Protein AF-A0AAJ7J1Z6-F1 (afdb_monomer_lite)

Foldseek 3Di:
DDDDDDDDDDDAADEQPDDFAPWDWADPDPVDIDIDTDDDDRPDPSYDDDPDDWDWDDDPPDDSVPTDID

Organism: NCBI:txid156304

InterPro domains:
  IPR013783 Immunoglobulin-like fold [G3DSA:2.60.40.10] (5-70)
  IPR036116 Fibronectin type III superfamily [SSF49265] (4-65)

Sequence (70 aa):
GPESERYLERTYKKAPQKPPFSVNVFEVNPSTIRVTWRYVQPSLEEEESLIGYRIRVWELDQDMSTANDT

pLDDT: mean 82.15, std 8.15, range [59.12, 95.5]

Secondary structure (DSSP, 8-state):
-PPPPP----PPPBPP-SPPEEEEEEEEETTEEEEEEE----SSTTBPPP-----EE--TTS-GGGPEE-

Structure (mmCIF, N/CA/C/O backbone):
data_AF-A0AAJ7J1Z6-F1
#
_entry.id   AF-A0AAJ7J1Z6-F1
#
loop_
_atom_site.group_PDB
_atom_site.id
_atom_site.type_symbol
_atom_site.label_atom_id
_atom_site.label_alt_id
_atom_site.label_comp_id
_atom_site.label_asym_id
_atom_site.label_entity_id
_atom_site.label_seq_id
_atom_site.pdbx_PDB_ins_code
_atom_site.Cartn_x
_atom_site.Cartn_y
_atom_site.Cartn_z
_atom_site.occupancy
_atom_site.B_iso_or_equiv
_atom_site.auth_seq_id
_atom_site.auth_comp_id
_atom_site.auth_asym_id
_atom_site.auth_atom_id
_atom_site.pdbx_PDB_model_num
ATOM 1 N N . GLY A 1 1 ? 36.759 0.372 -40.310 1.00 73.56 1 GLY A N 1
ATOM 2 C CA . GLY A 1 1 ? 35.802 -0.738 -40.498 1.00 73.56 1 GLY A CA 1
ATOM 3 C C . GLY A 1 1 ? 34.453 -0.169 -40.899 1.00 73.56 1 GLY A C 1
ATOM 4 O O . GLY A 1 1 ? 34.297 1.038 -40.744 1.00 73.56 1 GLY A O 1
ATOM 5 N N . PRO A 1 2 ? 33.528 -0.977 -41.444 1.00 83.81 2 PRO A N 1
ATOM 6 C CA . PRO A 1 2 ? 32.199 -0.509 -41.839 1.00 83.81 2 PRO A CA 1
ATOM 7 C C . PRO A 1 2 ? 31.332 -0.157 -40.622 1.00 83.81 2 PRO A C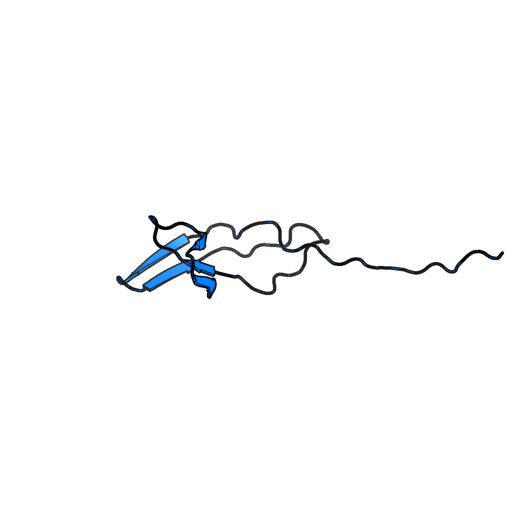 1
ATOM 9 O O . PRO A 1 2 ? 31.576 -0.648 -39.520 1.00 83.81 2 PRO A O 1
ATOM 12 N N . GLU A 1 3 ? 30.347 0.716 -40.830 1.00 79.94 3 GLU A N 1
ATOM 13 C CA . GLU A 1 3 ? 29.381 1.116 -39.801 1.00 79.94 3 GLU A CA 1
ATOM 14 C C . GLU A 1 3 ? 28.431 -0.046 -39.466 1.00 79.94 3 GLU A C 1
ATOM 16 O O . GLU A 1 3 ? 28.077 -0.845 -40.334 1.00 79.94 3 GLU A O 1
ATOM 21 N N . SER A 1 4 ? 28.041 -0.153 -38.196 1.00 83.69 4 SER A N 1
ATOM 22 C CA . SER A 1 4 ? 27.092 -1.158 -37.715 1.00 83.69 4 SER A CA 1
ATOM 23 C C . SER A 1 4 ? 25.667 -0.895 -38.206 1.00 83.69 4 SER A C 1
ATOM 25 O O . SER A 1 4 ? 25.241 0.252 -38.339 1.00 83.69 4 SER A O 1
ATOM 27 N N . GLU A 1 5 ? 24.903 -1.968 -38.390 1.00 85.38 5 GLU A N 1
ATOM 28 C CA . GLU A 1 5 ? 23.479 -1.910 -38.720 1.00 85.38 5 GLU A CA 1
ATOM 29 C C . GLU A 1 5 ? 22.662 -1.320 -37.555 1.00 85.38 5 GLU A C 1
ATOM 31 O O . GLU A 1 5 ? 22.979 -1.535 -36.383 1.00 85.38 5 GLU A O 1
ATOM 36 N N . ARG A 1 6 ? 21.610 -0.550 -37.860 1.00 82.75 6 ARG A N 1
ATOM 37 C CA . ARG A 1 6 ? 20.754 0.047 -36.823 1.00 82.75 6 ARG A CA 1
ATOM 38 C C . ARG A 1 6 ? 19.735 -0.973 -36.325 1.00 82.75 6 ARG A C 1
ATOM 40 O O . ARG A 1 6 ? 19.039 -1.584 -37.130 1.00 82.75 6 ARG A O 1
ATOM 47 N N . TYR A 1 7 ? 19.590 -1.079 -35.006 1.00 80.69 7 TYR A N 1
ATOM 48 C CA . TYR A 1 7 ? 18.622 -1.962 -34.361 1.00 80.69 7 TYR A CA 1
ATOM 49 C C . TYR A 1 7 ? 17.709 -1.176 -33.408 1.00 80.69 7 TYR A C 1
ATOM 51 O O . TYR A 1 7 ? 18.149 -0.225 -32.761 1.00 80.69 7 TYR A O 1
ATOM 59 N N . LEU A 1 8 ? 16.426 -1.549 -33.344 1.00 80.69 8 LEU A N 1
ATOM 60 C CA . LEU A 1 8 ? 15.458 -0.969 -32.409 1.00 80.69 8 LEU A CA 1
ATOM 61 C C . LEU A 1 8 ? 15.445 -1.792 -31.117 1.00 80.69 8 LEU A C 1
ATOM 63 O O . LEU A 1 8 ? 14.956 -2.920 -31.100 1.00 80.69 8 LEU A O 1
ATOM 67 N N . GLU A 1 9 ? 15.950 -1.213 -30.031 1.00 76.50 9 GLU A N 1
ATOM 68 C CA . GLU A 1 9 ? 15.884 -1.789 -28.684 1.00 76.50 9 GLU A CA 1
ATOM 69 C C . GLU A 1 9 ? 14.789 -1.122 -27.846 1.00 76.50 9 GLU A C 1
ATOM 71 O O . GLU A 1 9 ? 14.580 0.090 -27.906 1.00 76.50 9 GLU A O 1
ATOM 76 N N . ARG A 1 10 ? 14.090 -1.926 -27.037 1.00 73.56 10 ARG A N 1
ATOM 77 C CA . ARG A 1 10 ? 13.084 -1.464 -26.076 1.00 73.56 10 ARG A CA 1
ATOM 78 C C . ARG A 1 10 ? 13.538 -1.829 -24.667 1.00 73.56 10 ARG A C 1
ATOM 80 O O . ARG A 1 10 ? 13.881 -2.979 -24.409 1.00 73.56 10 ARG A O 1
ATOM 87 N N . THR A 1 11 ? 13.522 -0.861 -23.761 1.00 77.38 11 THR A N 1
ATOM 88 C CA . THR A 1 11 ? 13.841 -1.062 -22.343 1.00 77.38 11 THR A CA 1
ATOM 89 C C . THR A 1 11 ? 12.608 -1.509 -21.551 1.00 77.38 11 THR A C 1
ATOM 91 O O . THR A 1 11 ? 11.471 -1.387 -22.018 1.00 77.38 11 THR A O 1
ATOM 94 N N . TYR A 1 12 ? 12.824 -2.043 -20.344 1.00 77.50 12 TYR A N 1
ATOM 95 C CA . TYR A 1 12 ? 11.731 -2.384 -19.433 1.00 77.50 12 TYR A CA 1
ATOM 96 C C . TYR A 1 12 ? 10.946 -1.141 -19.014 1.00 77.50 12 TYR A C 1
ATOM 98 O O . TYR A 1 12 ? 11.516 -0.073 -18.775 1.00 77.50 12 TYR A O 1
ATOM 106 N N . LYS A 1 13 ? 9.631 -1.306 -18.884 1.00 80.62 13 LYS A N 1
ATOM 107 C CA . LYS A 1 13 ? 8.749 -0.287 -18.327 1.00 80.62 13 LYS A CA 1
ATOM 108 C C . LYS A 1 13 ? 8.920 -0.190 -16.809 1.00 80.62 13 LYS A C 1
ATOM 110 O O . LYS A 1 13 ? 9.313 -1.141 -16.133 1.00 80.62 13 LYS A O 1
ATOM 115 N N . LYS A 1 14 ? 8.623 0.984 -16.266 1.00 79.50 14 LYS A N 1
ATOM 116 C CA . LYS A 1 14 ? 8.635 1.263 -14.829 1.00 79.50 14 LYS A CA 1
ATOM 117 C C . LYS A 1 14 ? 7.422 0.618 -14.159 1.00 79.50 14 LYS A C 1
ATOM 119 O O . LYS A 1 14 ? 6.345 0.534 -14.744 1.00 79.50 14 LYS A O 1
ATOM 124 N N . ALA A 1 15 ? 7.578 0.222 -12.898 1.00 76.69 15 ALA A N 1
ATOM 125 C CA . ALA A 1 15 ? 6.439 -0.161 -12.070 1.00 76.69 15 ALA A CA 1
ATOM 126 C C . ALA A 1 15 ? 5.476 1.032 -11.886 1.00 76.69 15 ALA A C 1
ATOM 128 O O . ALA A 1 15 ? 5.941 2.179 -11.920 1.00 76.69 15 ALA A O 1
ATOM 129 N N . PRO A 1 16 ? 4.173 0.794 -11.639 1.00 76.50 16 PRO A N 1
ATOM 130 C CA . PRO A 1 16 ? 3.234 1.857 -11.297 1.00 76.50 16 PRO A CA 1
ATOM 131 C C . PRO A 1 16 ? 3.753 2.668 -10.107 1.00 76.50 16 PRO A C 1
ATOM 133 O O . PRO A 1 16 ? 4.050 2.114 -9.050 1.00 76.50 16 PRO A O 1
ATOM 136 N N . GLN A 1 17 ? 3.898 3.979 -10.288 1.00 76.94 17 GLN A N 1
ATOM 137 C CA . GLN A 1 17 ? 4.504 4.851 -9.273 1.00 76.94 17 GLN A CA 1
ATOM 138 C C . GLN A 1 17 ? 3.472 5.467 -8.325 1.00 76.94 17 GLN A C 1
ATOM 140 O O . GLN A 1 17 ? 3.814 5.908 -7.230 1.00 76.94 17 GLN A O 1
ATOM 145 N N . LYS A 1 18 ? 2.205 5.535 -8.743 1.00 80.19 18 LYS A N 1
ATOM 146 C CA . LYS A 1 18 ? 1.148 6.210 -7.984 1.00 80.19 18 LYS A CA 1
ATOM 147 C C . LYS A 1 18 ? 0.330 5.208 -7.168 1.00 80.19 18 LYS A C 1
ATOM 149 O O . LYS A 1 18 ? -0.040 4.161 -7.701 1.00 80.19 18 LYS A O 1
ATOM 154 N N . PRO A 1 19 ? 0.001 5.532 -5.905 1.00 80.06 19 PRO A N 1
ATOM 155 C CA . PRO A 1 19 ? -0.903 4.712 -5.115 1.00 80.06 19 PRO A CA 1
ATOM 156 C C . PRO A 1 19 ? -2.342 4.775 -5.666 1.00 80.06 19 PRO A C 1
ATOM 158 O O . PRO A 1 19 ? -2.688 5.703 -6.406 1.00 80.06 19 PRO A O 1
ATOM 161 N N . PRO A 1 20 ? -3.206 3.817 -5.286 1.00 84.75 20 PRO A N 1
ATOM 162 C CA . PRO A 1 20 ? -4.640 3.89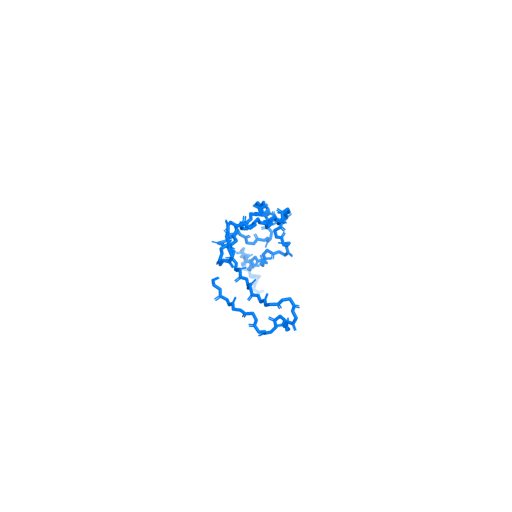4 -5.543 1.00 84.75 20 PRO A CA 1
ATOM 163 C C . PRO A 1 20 ? -5.273 5.166 -4.979 1.00 84.75 20 PRO A C 1
ATOM 165 O O . PRO A 1 20 ? -5.019 5.567 -3.844 1.00 84.75 20 PRO A O 1
ATOM 168 N N . PHE A 1 21 ? -6.131 5.793 -5.786 1.00 85.31 21 PHE A N 1
ATOM 169 C CA . PHE A 1 21 ? -6.901 6.963 -5.377 1.00 85.31 21 PHE A CA 1
ATOM 170 C C . PHE A 1 21 ? -8.186 6.552 -4.656 1.00 85.31 21 PHE A C 1
ATOM 172 O O . PHE A 1 21 ? -8.760 5.494 -4.925 1.00 85.31 21 PHE A O 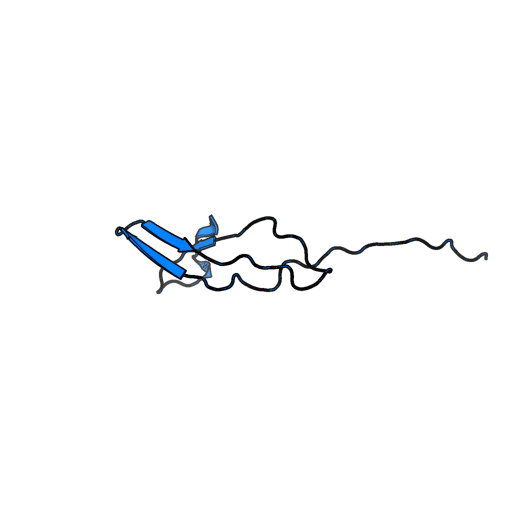1
ATOM 179 N N . SER A 1 22 ? -8.676 7.439 -3.785 1.00 90.56 22 SER A N 1
ATOM 180 C CA . SER A 1 22 ? -9.967 7.288 -3.099 1.00 90.56 22 SER A CA 1
ATOM 181 C C . SER A 1 22 ? -10.105 5.954 -2.352 1.00 90.56 22 SER A C 1
ATOM 183 O O . SER A 1 22 ? -11.112 5.260 -2.505 1.00 90.56 22 SER A O 1
ATOM 185 N N . VAL A 1 23 ? -9.092 5.586 -1.561 1.00 91.12 23 VAL A N 1
ATOM 186 C CA . VAL A 1 23 ? -9.177 4.432 -0.657 1.00 91.12 23 VAL A CA 1
ATOM 187 C C . VAL A 1 23 ? -10.214 4.738 0.424 1.00 91.12 23 VAL A C 1
ATOM 189 O O . VAL A 1 23 ? -10.063 5.691 1.180 1.00 91.12 23 VAL A O 1
ATOM 192 N N . ASN A 1 24 ? -11.279 3.942 0.473 1.00 94.00 24 ASN A N 1
ATOM 193 C CA . ASN A 1 24 ? -12.333 4.019 1.480 1.00 94.00 24 ASN A CA 1
ATOM 194 C C . ASN A 1 24 ? -12.436 2.680 2.206 1.00 94.00 24 ASN A C 1
ATOM 196 O O . ASN A 1 24 ? -12.418 1.624 1.566 1.00 94.00 24 ASN A O 1
ATOM 200 N N . VAL A 1 25 ? -12.580 2.739 3.528 1.00 92.81 25 VAL A N 1
ATOM 201 C CA . VAL A 1 25 ? -12.697 1.574 4.407 1.00 92.81 25 VAL A CA 1
ATOM 202 C C . VAL A 1 25 ? -14.058 1.616 5.086 1.00 92.81 25 VAL A C 1
ATOM 204 O O . VAL A 1 25 ? -14.447 2.645 5.633 1.00 92.81 25 VAL A O 1
ATOM 207 N N . PHE A 1 26 ? -14.780 0.501 5.040 1.00 95.50 26 PHE A N 1
ATOM 208 C CA . PHE A 1 26 ? -16.088 0.345 5.666 1.00 95.50 26 PHE A CA 1
ATOM 209 C C . PHE A 1 26 ? -16.070 -0.855 6.609 1.00 95.50 26 PHE A C 1
ATOM 211 O O . PHE A 1 26 ? -15.649 -1.943 6.213 1.00 95.50 26 PHE A O 1
ATOM 218 N N . GLU A 1 27 ? -16.566 -0.673 7.830 1.00 94.75 27 GLU A N 1
ATOM 219 C CA . GLU A 1 27 ? -16.841 -1.786 8.736 1.00 94.75 27 GLU A CA 1
ATOM 220 C C . GLU A 1 27 ? -18.021 -2.602 8.192 1.00 94.75 27 GLU A C 1
ATOM 222 O O . GLU A 1 27 ? -19.048 -2.044 7.800 1.00 94.75 27 GLU A O 1
ATOM 227 N N . VAL A 1 28 ? -17.866 -3.926 8.140 1.00 95.44 28 VAL A N 1
ATOM 228 C CA . VAL A 1 28 ? -18.969 -4.850 7.836 1.00 95.44 28 VAL A CA 1
ATOM 229 C C . VAL A 1 28 ? -19.424 -5.549 9.115 1.00 95.44 28 VAL A C 1
ATOM 231 O O . VAL A 1 28 ? -20.623 -5.681 9.348 1.00 95.44 28 VAL A O 1
ATOM 234 N N . ASN A 1 29 ? -18.470 -6.006 9.929 1.00 94.94 29 ASN A N 1
ATOM 235 C CA . ASN A 1 29 ? -18.660 -6.585 11.261 1.00 94.94 29 ASN A CA 1
ATOM 236 C C . ASN A 1 29 ? -17.303 -6.590 12.013 1.00 94.94 29 ASN A C 1
ATOM 238 O O . ASN A 1 29 ? -16.285 -6.269 11.393 1.00 94.94 29 ASN A O 1
ATOM 242 N N . PRO A 1 30 ? -17.238 -7.012 13.294 1.00 92.88 30 PRO A N 1
ATOM 243 C CA . PRO A 1 30 ? -16.005 -6.936 14.087 1.00 92.88 30 PRO A CA 1
ATOM 244 C C . PRO A 1 30 ? -14.780 -7.687 13.538 1.00 92.88 30 PRO A C 1
ATOM 246 O O . PRO A 1 30 ? -13.672 -7.420 13.987 1.00 92.88 30 PRO A O 1
ATOM 249 N N . SER A 1 31 ? -14.942 -8.627 12.600 1.00 92.50 31 SER A N 1
ATOM 250 C CA . SER A 1 31 ? -13.830 -9.363 11.975 1.00 92.50 31 SER A CA 1
ATOM 251 C C . SER A 1 31 ? -13.701 -9.127 10.469 1.00 92.50 31 SER A C 1
ATOM 253 O O . SER A 1 31 ? -12.850 -9.734 9.822 1.00 92.50 31 SER A O 1
ATOM 255 N N . THR A 1 32 ? -14.548 -8.275 9.884 1.00 92.69 32 THR A N 1
ATOM 256 C CA . THR A 1 32 ? -14.618 -8.076 8.435 1.00 92.69 32 THR A CA 1
ATOM 257 C C . THR A 1 32 ? -14.737 -6.600 8.097 1.00 92.69 32 THR A C 1
ATOM 259 O O . THR A 1 32 ? -15.685 -5.918 8.492 1.00 92.69 32 THR A O 1
ATOM 262 N N . ILE A 1 33 ? -13.818 -6.135 7.258 1.00 94.25 33 ILE A N 1
ATOM 263 C CA . ILE A 1 33 ? -13.877 -4.812 6.644 1.00 94.25 33 ILE A CA 1
ATOM 264 C C . ILE A 1 33 ? -14.013 -4.943 5.130 1.00 94.25 33 ILE A C 1
ATOM 266 O O . ILE A 1 33 ? -13.531 -5.897 4.519 1.00 94.25 33 ILE A O 1
ATOM 270 N N . ARG A 1 34 ? -14.653 -3.956 4.508 1.00 94.69 34 ARG A N 1
ATOM 271 C CA . ARG A 1 34 ? -14.704 -3.803 3.056 1.00 94.69 34 ARG A CA 1
ATOM 272 C C . ARG A 1 34 ? -13.875 -2.594 2.657 1.00 94.69 34 ARG A C 1
ATOM 274 O O . ARG A 1 34 ? -14.215 -1.467 3.009 1.00 94.69 34 ARG A O 1
ATOM 281 N N . VAL A 1 35 ? -12.827 -2.833 1.876 1.00 93.62 35 VAL A N 1
ATOM 282 C CA . VAL A 1 35 ? -11.954 -1.783 1.342 1.00 93.62 35 VAL A CA 1
ATOM 283 C C . VAL A 1 35 ? -12.259 -1.587 -0.139 1.00 93.62 35 VAL A C 1
ATOM 285 O O . VAL A 1 35 ? -12.347 -2.550 -0.896 1.00 93.62 35 VAL A O 1
ATOM 288 N N . THR A 1 36 ? -12.441 -0.338 -0.556 1.00 93.75 36 THR A N 1
ATOM 289 C CA . THR A 1 36 ? -12.683 0.027 -1.960 1.00 93.75 36 THR A CA 1
ATOM 290 C C . THR A 1 36 ? -11.728 1.129 -2.384 1.00 93.75 36 THR A C 1
ATOM 292 O O . THR A 1 36 ? -11.456 2.035 -1.599 1.00 93.75 36 THR A O 1
ATOM 295 N N . TRP A 1 37 ? -11.249 1.084 -3.622 1.00 91.88 37 TRP A N 1
ATOM 296 C CA . TRP A 1 37 ? -10.381 2.1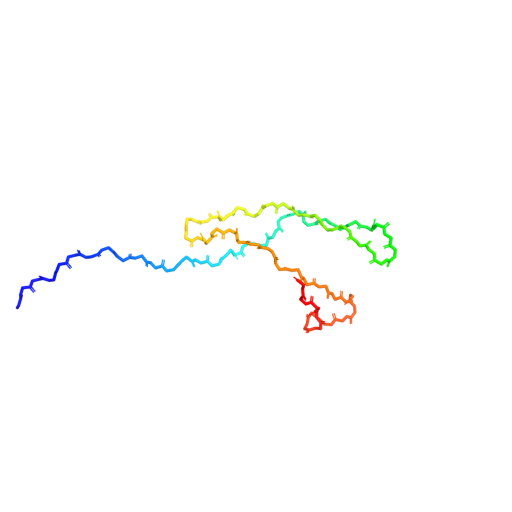06 -4.206 1.00 91.88 37 TRP A CA 1
ATOM 297 C C . TRP A 1 37 ? -10.706 2.304 -5.685 1.00 91.88 37 TRP A C 1
ATOM 299 O O . TRP A 1 37 ? -11.385 1.481 -6.303 1.00 91.88 37 TRP A O 1
ATOM 309 N N . ARG A 1 38 ? -10.236 3.412 -6.266 1.00 88.38 38 ARG A N 1
ATOM 310 C CA . ARG A 1 38 ? -10.347 3.657 -7.707 1.00 88.38 38 ARG A CA 1
ATOM 311 C C . ARG A 1 38 ? -9.159 3.081 -8.467 1.00 88.38 38 ARG A C 1
ATOM 313 O O . ARG A 1 38 ? -8.048 2.989 -7.944 1.00 88.38 38 ARG A O 1
ATOM 320 N N . TYR A 1 39 ? -9.419 2.728 -9.726 1.00 80.75 39 TYR A N 1
ATOM 321 C CA . TYR A 1 39 ? -8.395 2.289 -10.666 1.00 80.75 39 TYR A CA 1
ATOM 322 C C . TYR A 1 39 ? -7.263 3.319 -10.760 1.00 80.75 39 TYR A C 1
ATOM 324 O O . TYR A 1 39 ? -7.507 4.527 -10.803 1.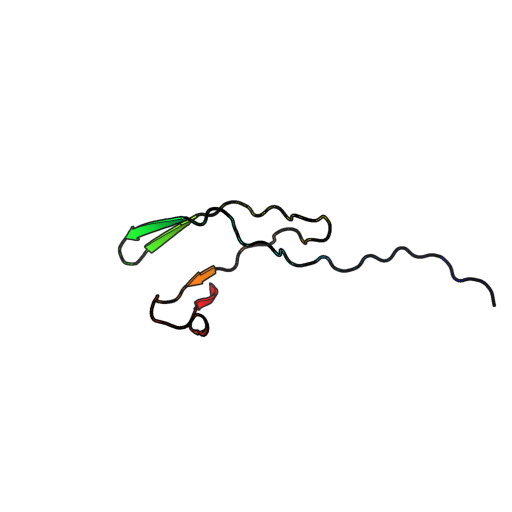00 80.75 39 TYR A O 1
ATOM 332 N N . VAL A 1 40 ? -6.027 2.826 -10.801 1.00 76.44 40 VAL A N 1
ATOM 333 C CA . VAL A 1 40 ? -4.838 3.648 -11.029 1.00 76.44 40 VAL A CA 1
ATOM 334 C C . VAL A 1 40 ? -4.572 3.594 -12.518 1.00 76.44 40 VAL A C 1
ATOM 336 O O . VAL A 1 40 ? -4.285 2.533 -13.045 1.00 76.44 40 VAL A O 1
ATOM 339 N N . GLN A 1 41 ? -4.696 4.702 -13.235 1.00 71.38 41 GLN A N 1
ATOM 340 C CA . GLN A 1 41 ? -4.275 4.697 -14.631 1.00 71.38 41 GLN A CA 1
ATOM 341 C C . GLN A 1 41 ? -2.753 4.875 -14.684 1.00 71.38 41 GLN A C 1
ATOM 343 O O . GLN A 1 41 ? -2.264 5.811 -14.040 1.00 71.38 41 GLN A O 1
ATOM 348 N N . PRO A 1 42 ? -2.010 4.020 -15.418 1.00 68.38 42 PRO A N 1
ATOM 349 C CA . PRO A 1 42 ? -0.593 4.249 -15.670 1.00 68.38 42 PRO A CA 1
ATOM 350 C C . PRO A 1 42 ? -0.436 5.652 -16.246 1.00 68.38 42 PRO A C 1
ATOM 352 O O . PRO A 1 42 ? -1.080 5.991 -17.242 1.00 68.38 42 PRO A O 1
ATOM 355 N N . SER A 1 43 ? 0.321 6.507 -15.563 1.00 66.31 43 SER A N 1
ATOM 356 C CA . SER A 1 43 ? 0.322 7.937 -15.892 1.00 66.31 43 SER A CA 1
ATOM 357 C C . SER A 1 43 ? 1.288 8.307 -17.011 1.00 66.31 43 SER A C 1
ATOM 359 O O . SER A 1 43 ? 1.219 9.413 -17.543 1.00 66.31 43 SER A O 1
ATOM 361 N N . LEU A 1 44 ? 2.161 7.370 -17.374 1.00 67.88 44 LEU A N 1
ATOM 362 C CA . LEU A 1 44 ? 3.178 7.491 -18.406 1.00 67.88 44 LEU A CA 1
ATOM 363 C C . LEU A 1 44 ? 3.139 6.242 -19.292 1.00 67.88 44 LEU A C 1
ATOM 365 O O . LEU A 1 44 ? 2.928 5.136 -18.798 1.00 67.88 44 LEU A O 1
ATOM 369 N N . GLU A 1 45 ? 3.411 6.390 -20.590 1.00 68.75 45 GLU A N 1
ATOM 370 C CA . GLU A 1 45 ? 3.533 5.243 -21.511 1.00 68.75 45 GLU A CA 1
ATOM 371 C C . GLU A 1 45 ? 4.651 4.268 -21.099 1.00 68.75 45 GLU A C 1
ATOM 373 O O . GLU A 1 45 ? 4.597 3.073 -21.412 1.00 68.75 45 GLU A O 1
ATOM 378 N N . GLU A 1 46 ? 5.640 4.781 -20.362 1.00 71.00 46 GLU A N 1
ATOM 379 C CA . GLU A 1 46 ? 6.735 4.022 -19.762 1.00 71.00 46 GLU A CA 1
ATOM 380 C C . GLU A 1 46 ? 6.309 3.173 -18.561 1.00 71.00 46 GLU A C 1
ATOM 382 O O . GLU A 1 46 ? 7.116 2.375 -18.103 1.00 71.00 46 GLU A O 1
ATOM 387 N N . GLU A 1 47 ? 5.102 3.330 -18.013 1.00 77.94 47 GLU A N 1
ATOM 388 C CA . GLU A 1 47 ? 4.624 2.501 -16.904 1.00 77.94 47 GLU A CA 1
ATOM 389 C C . GLU A 1 47 ? 4.045 1.174 -17.421 1.00 77.94 47 GLU A C 1
ATOM 391 O O . GLU A 1 47 ? 3.436 1.087 -18.500 1.00 77.94 47 GLU A O 1
ATOM 396 N N . GLU A 1 48 ? 4.264 0.111 -16.649 1.00 73.69 48 GLU A N 1
ATOM 397 C CA . GLU A 1 48 ? 3.622 -1.179 -16.874 1.00 73.69 48 GLU A CA 1
ATOM 398 C C . GLU A 1 48 ? 2.111 -1.095 -16.670 1.00 73.69 48 GLU A C 1
ATOM 400 O O . GLU A 1 48 ? 1.592 -0.290 -15.892 1.00 73.69 48 GLU A O 1
ATOM 405 N N . SER A 1 49 ? 1.397 -1.973 -17.374 1.00 76.50 49 SER A N 1
ATOM 406 C CA . SER A 1 49 ? -0.029 -2.155 -17.101 1.00 76.50 49 SER A CA 1
ATOM 407 C C . SER A 1 49 ? -0.207 -2.763 -15.712 1.00 76.50 49 SER A C 1
ATOM 409 O O . SER A 1 49 ? 0.606 -3.573 -15.267 1.00 76.50 49 SER A O 1
ATOM 411 N N . LEU A 1 50 ? -1.280 -2.392 -15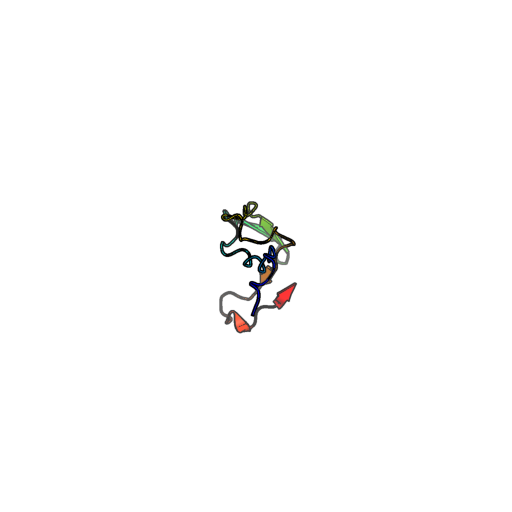.015 1.00 78.69 50 LEU A N 1
ATOM 412 C CA . LEU A 1 50 ? -1.569 -2.974 -13.707 1.00 78.69 50 LEU A CA 1
ATOM 413 C C . LEU A 1 50 ? -1.937 -4.447 -13.837 1.00 78.69 50 LEU A C 1
ATOM 415 O O . LEU A 1 50 ? -2.921 -4.798 -14.481 1.00 78.69 50 LEU A O 1
ATOM 419 N N . ILE A 1 51 ? -1.147 -5.286 -13.173 1.00 82.62 51 ILE A N 1
ATOM 420 C CA . ILE A 1 51 ? -1.353 -6.737 -13.106 1.00 82.62 51 ILE A CA 1
ATOM 421 C C . ILE A 1 51 ? -2.234 -7.100 -11.897 1.00 82.62 51 ILE A C 1
ATOM 423 O O . ILE A 1 51 ? -2.974 -8.077 -11.937 1.00 82.62 51 ILE A O 1
ATOM 427 N N . GLY A 1 52 ? -2.190 -6.301 -10.824 1.00 85.06 52 GLY A N 1
ATOM 428 C CA . GLY A 1 52 ? -2.969 -6.520 -9.606 1.00 85.06 52 GLY A CA 1
ATOM 429 C C . GLY A 1 52 ? -2.617 -5.536 -8.490 1.00 85.06 52 GLY A C 1
ATOM 430 O O . GLY A 1 52 ? -1.833 -4.607 -8.691 1.00 85.06 52 GLY A O 1
ATOM 431 N N . TYR A 1 53 ? -3.191 -5.759 -7.309 1.00 85.06 53 TYR A N 1
ATOM 432 C CA . TYR A 1 53 ? -2.948 -4.972 -6.098 1.00 85.06 53 TYR A CA 1
ATOM 433 C C . TYR A 1 53 ? -2.402 -5.883 -4.996 1.00 85.06 53 TYR A C 1
ATOM 435 O O . TYR A 1 53 ? -2.876 -7.004 -4.847 1.00 85.06 53 TYR A O 1
ATOM 443 N N . ARG A 1 54 ? -1.429 -5.395 -4.220 1.00 86.06 54 ARG A N 1
ATOM 444 C CA . ARG A 1 54 ? -0.958 -6.048 -2.990 1.00 86.06 54 ARG A CA 1
ATOM 445 C C . ARG A 1 54 ? -1.531 -5.302 -1.796 1.00 86.06 54 ARG A C 1
ATOM 447 O O . ARG A 1 54 ? -1.384 -4.081 -1.729 1.00 86.06 54 ARG A O 1
ATOM 454 N N . ILE A 1 55 ? -2.159 -6.023 -0.875 1.00 86.50 55 ILE A N 1
ATOM 455 C CA . ILE A 1 55 ? -2.798 -5.436 0.304 1.00 86.50 55 ILE A CA 1
ATOM 456 C C . ILE A 1 55 ? -2.028 -5.878 1.543 1.00 86.50 55 ILE A C 1
ATOM 458 O O . ILE A 1 55 ? -1.659 -7.041 1.676 1.00 86.50 55 ILE A O 1
ATOM 462 N N . ARG A 1 56 ? -1.778 -4.922 2.438 1.00 87.31 56 ARG A N 1
ATOM 463 C CA . ARG A 1 56 ? -1.114 -5.137 3.723 1.00 87.31 56 ARG A CA 1
ATOM 464 C C . ARG A 1 56 ? -2.002 -4.626 4.836 1.00 87.31 56 ARG A C 1
ATOM 466 O O . ARG A 1 56 ? -2.536 -3.524 4.722 1.00 87.31 56 ARG A O 1
ATOM 473 N N . VAL A 1 57 ? -2.139 -5.421 5.890 1.00 85.69 57 VAL A N 1
ATOM 474 C CA . VAL A 1 57 ? -2.943 -5.084 7.070 1.00 85.69 57 VAL A CA 1
ATOM 475 C C . VAL A 1 57 ? -2.088 -5.275 8.318 1.00 85.69 57 VAL A C 1
ATOM 477 O O . VAL A 1 57 ? -1.369 -6.270 8.429 1.00 85.69 57 VAL A O 1
ATOM 480 N N . TRP A 1 58 ? -2.149 -4.306 9.227 1.00 87.31 58 TRP A N 1
ATOM 481 C CA . TRP A 1 58 ? -1.478 -4.316 10.527 1.00 87.31 58 TRP A CA 1
ATOM 482 C C . TRP A 1 58 ? -2.315 -3.534 11.546 1.00 87.31 58 TRP A C 1
ATOM 484 O O . TRP A 1 58 ? -3.152 -2.712 11.162 1.00 87.31 58 TRP A O 1
ATOM 494 N N . GLU A 1 59 ? -2.100 -3.802 12.833 1.00 86.00 59 GLU A N 1
ATOM 495 C CA . GLU A 1 59 ? -2.740 -3.059 13.924 1.00 86.00 59 GLU A CA 1
ATOM 496 C C . GLU A 1 59 ? -2.171 -1.639 14.014 1.00 86.00 59 GLU A C 1
ATOM 498 O O . GLU A 1 59 ? -0.977 -1.439 13.803 1.00 86.00 59 GLU A O 1
ATOM 503 N N . LEU A 1 60 ? -3.003 -0.650 14.356 1.00 81.56 60 LEU A N 1
ATOM 504 C CA . LEU A 1 60 ? -2.615 0.771 14.344 1.00 81.56 60 LEU A CA 1
ATOM 505 C C . LEU A 1 60 ? -1.370 1.062 15.203 1.00 81.56 60 LEU A C 1
ATOM 507 O O . LEU A 1 60 ? -0.537 1.887 14.833 1.00 81.56 60 LEU A O 1
ATOM 511 N N . ASP A 1 61 ? -1.248 0.355 16.325 1.00 83.75 61 ASP A N 1
ATOM 512 C CA . ASP A 1 61 ? -0.166 0.523 17.297 1.00 83.75 61 ASP A CA 1
ATOM 513 C C . ASP A 1 61 ? 1.065 -0.348 16.986 1.00 83.75 61 ASP A C 1
ATOM 515 O O . ASP A 1 61 ? 2.031 -0.370 17.753 1.00 83.75 61 ASP A O 1
ATOM 519 N N . GLN A 1 62 ? 1.043 -1.088 15.874 1.00 80.12 62 GLN A N 1
ATOM 520 C CA . GLN A 1 62 ? 2.152 -1.912 15.411 1.00 80.12 62 GLN A CA 1
ATOM 521 C C . GLN A 1 62 ? 2.873 -1.270 14.223 1.00 80.12 62 GLN A C 1
ATOM 523 O O . GLN A 1 62 ? 2.294 -0.568 13.394 1.00 80.12 62 GLN A O 1
ATOM 528 N N . ASP A 1 63 ? 4.177 -1.528 14.133 1.00 79.12 63 ASP A N 1
ATOM 529 C CA . ASP A 1 63 ? 5.003 -1.048 13.028 1.00 79.12 63 ASP A CA 1
ATOM 530 C C . ASP A 1 63 ? 4.599 -1.731 11.709 1.00 79.12 63 ASP A C 1
ATOM 532 O O . ASP A 1 63 ? 4.304 -2.927 11.683 1.00 79.12 63 ASP A O 1
ATOM 536 N N . MET A 1 64 ? 4.644 -0.999 10.590 1.00 71.81 64 MET A N 1
ATOM 537 C CA . MET A 1 64 ? 4.307 -1.516 9.254 1.00 71.81 64 MET A CA 1
ATOM 538 C C . MET A 1 64 ? 5.131 -2.754 8.854 1.00 71.81 64 MET A C 1
ATOM 540 O O . MET A 1 64 ? 4.685 -3.562 8.041 1.00 71.81 64 MET A O 1
ATOM 544 N N . SER A 1 65 ? 6.326 -2.935 9.418 1.00 77.62 65 SER A N 1
ATOM 545 C CA . SER A 1 65 ? 7.148 -4.139 9.234 1.00 77.62 65 SER A CA 1
ATOM 546 C C . SER A 1 65 ? 6.485 -5.428 9.730 1.00 77.62 65 SER A C 1
ATOM 548 O O . SER A 1 65 ? 6.882 -6.509 9.301 1.00 77.62 65 SER A O 1
ATOM 550 N N . THR A 1 66 ? 5.464 -5.328 10.584 1.00 79.06 66 THR A N 1
ATOM 551 C CA . THR A 1 66 ? 4.684 -6.465 11.100 1.00 79.06 66 THR A CA 1
ATOM 552 C C . THR A 1 66 ? 3.476 -6.825 10.232 1.00 79.06 66 THR A C 1
ATOM 554 O O . THR A 1 66 ? 2.754 -7.768 10.547 1.00 79.06 66 THR A O 1
ATOM 557 N N . ALA A 1 67 ? 3.244 -6.090 9.141 1.00 77.62 67 ALA A N 1
ATOM 558 C CA . ALA A 1 67 ? 2.067 -6.276 8.309 1.00 77.62 67 ALA A CA 1
ATOM 559 C C . ALA A 1 67 ? 2.037 -7.638 7.606 1.00 77.62 67 ALA A C 1
ATOM 561 O O . ALA A 1 67 ? 3.028 -8.074 7.017 1.00 77.62 67 ALA A O 1
ATOM 562 N N . ASN A 1 68 ? 0.854 -8.255 7.584 1.00 76.81 68 ASN A N 1
ATOM 563 C CA . ASN A 1 68 ? 0.614 -9.464 6.803 1.00 76.81 68 ASN A CA 1
ATOM 564 C C . ASN A 1 68 ? 0.361 -9.116 5.331 1.00 76.81 68 ASN A C 1
ATOM 566 O O . ASN A 1 68 ? -0.472 -8.260 5.021 1.00 76.81 68 ASN A O 1
ATOM 570 N N . ASP A 1 69 ? 1.069 -9.810 4.437 1.00 74.56 69 ASP A N 1
ATOM 571 C CA . ASP A 1 69 ? 0.827 -9.804 2.993 1.00 74.56 69 ASP A CA 1
ATOM 572 C C . ASP A 1 69 ? -0.304 -10.801 2.658 1.00 74.56 69 ASP A C 1
ATOM 574 O O . ASP A 1 69 ? -0.294 -11.944 3.119 1.00 74.56 69 ASP A O 1
ATOM 578 N N . THR A 1 70 ? -1.285 -10.381 1.855 1.00 59.12 70 THR A N 1
ATOM 579 C CA . THR A 1 70 ? -2.332 -11.239 1.264 1.00 59.12 70 THR A CA 1
ATOM 580 C C . THR A 1 70 ? -2.417 -11.009 -0.237 1.00 59.12 70 THR A C 1
ATOM 582 O O . THR A 1 70 ? -2.211 -9.850 -0.677 1.00 59.12 70 THR A O 1
#

Radius of gyration: 20.39 Å; chains: 1; bounding box: 55×19×59 Å